Protein AF-A0A849R280-F1 (afdb_monomer)

Sequence (72 aa):
MKCDFCQSEIGLDNGMTVVQTDGSTKRYCSSKCERNMKIRNPRKTQWTGLYKDLKKTRLELEQKTTKKDTKK

Mean predicted aligned error: 5.39 Å

Nearest PDB structures (foldseek):
  4v42-assembly1_BR  TM=9.179E-01  e=1.329E-05  Thermus 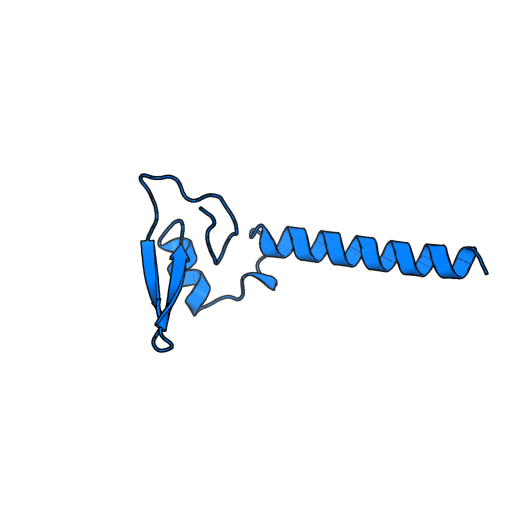thermophilus
  7ls2-assembly1_Q2  TM=9.216E-01  e=2.281E-05  Mus musculus
  5ndv-assembly2_N4  TM=9.526E-01  e=9.417E-05  Saccharomyces cerevisiae S288C
  7oyb-assembly1_W1  TM=9.226E-01  e=8.227E-05  Danio rerio
  8evs-assembly1_AW  TM=9.493E-01  e=3.888E-04  Saccharomyces cerevisiae

Secondary structure (DSSP, 8-state):
-B-TTT-PBPPTTS-EEEE-TTS-EEEESSHHHHHHHHH--GGG-TTSHHHHHHHHHHHHHHHHHHHHHTT-

Foldseek 3Di:
DAAPQQRDDADPPAWDWDQDPVRDIGIHRDPVRVVCVVPHHSCPDCNGPNVVVVVVVVVVVVVVVVVVVVVD

Structure (mmCIF, N/CA/C/O backbone):
data_AF-A0A849R280-F1
#
_entry.id   AF-A0A849R280-F1
#
loop_
_atom_site.group_PDB
_atom_site.id
_atom_site.type_symbol
_atom_site.label_atom_id
_atom_site.label_alt_id
_atom_site.label_comp_id
_atom_site.label_asym_id
_atom_site.label_entity_id
_atom_site.label_seq_id
_atom_site.pdbx_PDB_ins_code
_atom_site.Cartn_x
_atom_site.Cartn_y
_atom_site.Cartn_z
_atom_site.occupancy
_atom_site.B_iso_or_equiv
_atom_site.auth_seq_id
_atom_site.auth_comp_id
_atom_site.auth_asym_id
_atom_site.auth_atom_id
_atom_site.pdbx_PDB_model_num
ATOM 1 N N . MET A 1 1 ? 1.263 9.122 -7.188 1.00 82.88 1 MET A N 1
ATOM 2 C CA . MET A 1 1 ? 0.912 7.809 -7.796 1.00 82.88 1 MET A CA 1
ATOM 3 C C . MET A 1 1 ? 1.017 6.751 -6.697 1.00 82.88 1 MET A C 1
ATOM 5 O O . MET A 1 1 ? 2.009 6.804 -5.991 1.00 82.88 1 MET A O 1
ATOM 9 N N . LYS A 1 2 ? 0.026 5.876 -6.454 1.00 90.88 2 LYS A N 1
ATOM 10 C CA . LYS A 1 2 ? 0.044 4.939 -5.301 1.00 90.88 2 LYS A CA 1
ATOM 11 C C . LYS A 1 2 ? 0.309 3.492 -5.724 1.00 90.88 2 LYS A C 1
ATOM 13 O O . LYS A 1 2 ? -0.122 3.081 -6.795 1.00 90.88 2 LYS A O 1
ATOM 18 N N . CYS A 1 3 ? 1.003 2.740 -4.872 1.00 94.00 3 CYS A N 1
ATOM 19 C CA . CYS A 1 3 ? 1.266 1.313 -5.054 1.00 94.00 3 CYS A CA 1
ATOM 20 C C . CYS A 1 3 ? 0.032 0.470 -4.718 1.00 94.00 3 CYS A C 1
ATOM 22 O O . CYS A 1 3 ? -0.466 0.530 -3.595 1.00 94.00 3 CYS A O 1
ATOM 24 N N . ASP A 1 4 ? -0.392 -0.399 -5.636 1.00 93.75 4 ASP A N 1
ATOM 25 C CA . ASP A 1 4 ? -1.549 -1.285 -5.458 1.00 93.75 4 ASP A CA 1
ATOM 26 C C . ASP A 1 4 ? -1.427 -2.220 -4.242 1.00 93.75 4 ASP A C 1
ATOM 28 O O . ASP A 1 4 ? -2.437 -2.627 -3.668 1.00 93.75 4 ASP A O 1
ATOM 32 N N . PHE A 1 5 ? -0.202 -2.575 -3.832 1.00 94.69 5 PHE A N 1
ATOM 33 C CA . PHE A 1 5 ? 0.025 -3.483 -2.704 1.00 94.69 5 PHE A CA 1
ATOM 34 C C . PHE A 1 5 ? 0.102 -2.750 -1.359 1.00 94.69 5 PHE A C 1
ATOM 36 O O . PHE A 1 5 ? -0.697 -2.991 -0.456 1.00 94.69 5 PHE A O 1
ATOM 43 N N . CYS A 1 6 ? 1.093 -1.871 -1.190 1.00 92.06 6 CYS A N 1
ATOM 44 C CA . CYS A 1 6 ? 1.375 -1.246 0.103 1.00 92.06 6 CYS A CA 1
ATOM 45 C C . CYS A 1 6 ? 0.677 0.098 0.313 1.00 92.06 6 CYS A C 1
ATOM 47 O O . CYS A 1 6 ? 0.711 0.602 1.433 1.00 92.06 6 CYS A O 1
ATOM 49 N N . GLN A 1 7 ? 0.054 0.661 -0.725 1.00 92.56 7 GLN A N 1
ATOM 50 C CA . GLN A 1 7 ? -0.554 1.995 -0.734 1.00 92.56 7 GLN A CA 1
ATOM 51 C C . GLN A 1 7 ? 0.371 3.148 -0.337 1.00 92.56 7 GLN A C 1
ATOM 53 O O . GLN A 1 7 ? -0.093 4.228 0.018 1.00 92.56 7 GLN A O 1
ATOM 58 N N . SER A 1 8 ? 1.685 2.944 -0.453 1.00 90.75 8 SER A N 1
ATOM 59 C CA . SER A 1 8 ? 2.650 4.038 -0.395 1.00 90.75 8 SER A CA 1
ATOM 60 C C . SER A 1 8 ? 2.662 4.810 -1.710 1.00 90.75 8 SER A C 1
ATOM 62 O O . SER A 1 8 ? 2.286 4.284 -2.765 1.00 90.75 8 SER A O 1
ATOM 64 N N . GLU A 1 9 ? 3.140 6.045 -1.653 1.00 90.81 9 GLU A N 1
ATOM 65 C CA . GLU A 1 9 ? 3.443 6.812 -2.853 1.00 90.81 9 GLU A CA 1
ATOM 66 C C . GLU A 1 9 ? 4.610 6.173 -3.615 1.00 90.81 9 GLU A C 1
ATOM 68 O O . GLU A 1 9 ? 5.538 5.612 -3.028 1.00 90.81 9 GLU A O 1
ATOM 73 N N . ILE A 1 10 ? 4.500 6.187 -4.938 1.00 89.31 10 ILE A N 1
ATOM 74 C CA . ILE A 1 10 ? 5.514 5.739 -5.885 1.00 89.31 10 ILE A CA 1
ATOM 75 C C . ILE A 1 10 ? 6.266 6.995 -6.332 1.00 89.31 10 ILE A C 1
ATOM 77 O O . ILE A 1 10 ? 5.635 7.917 -6.859 1.00 89.31 10 ILE A O 1
ATOM 81 N N . GLY A 1 11 ? 7.578 7.035 -6.082 1.00 84.25 11 GLY A N 1
ATOM 82 C CA . GLY A 1 11 ? 8.462 8.087 -6.590 1.00 84.25 11 GLY A CA 1
ATOM 83 C C . GLY A 1 11 ? 8.541 8.051 -8.117 1.00 84.25 11 GLY A C 1
ATOM 84 O O . GLY A 1 11 ? 8.314 7.010 -8.720 1.00 84.25 11 GLY A O 1
ATOM 85 N N . LEU A 1 12 ? 8.831 9.184 -8.754 1.00 79.31 12 LEU A N 1
ATOM 86 C CA . LEU A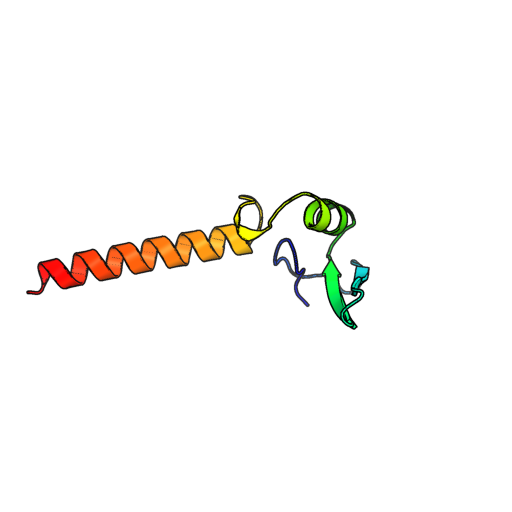 1 12 ? 8.873 9.292 -10.223 1.00 79.31 12 LEU A CA 1
ATOM 87 C C . LEU A 1 12 ? 9.971 8.419 -10.852 1.00 79.31 12 LEU A C 1
ATOM 89 O O . LEU A 1 12 ? 9.836 7.977 -11.987 1.00 79.31 12 LEU A O 1
ATOM 93 N N . ASP A 1 13 ? 11.040 8.183 -10.100 1.00 76.56 13 ASP A N 1
ATOM 94 C CA . ASP A 1 13 ? 12.230 7.424 -10.471 1.00 76.56 13 ASP A CA 1
ATOM 95 C C . ASP A 1 13 ? 12.110 5.919 -10.183 1.00 76.56 13 ASP A C 1
ATOM 97 O O . ASP A 1 13 ? 12.935 5.134 -10.642 1.00 76.56 13 ASP A O 1
ATOM 101 N N . ASN A 1 14 ? 11.089 5.505 -9.427 1.00 79.75 14 ASN A N 1
ATOM 102 C CA . ASN A 1 14 ? 10.963 4.143 -8.926 1.00 79.75 14 ASN A CA 1
ATOM 103 C C . ASN A 1 14 ? 9.621 3.514 -9.274 1.00 79.75 14 ASN A C 1
ATOM 105 O O . ASN A 1 14 ? 8.587 4.165 -9.368 1.00 79.75 14 ASN A O 1
ATOM 109 N N . GLY A 1 15 ? 9.627 2.190 -9.350 1.00 84.81 15 GLY A N 1
ATOM 110 C CA . GLY A 1 15 ? 8.424 1.389 -9.488 1.00 84.81 15 GLY A CA 1
ATOM 111 C C . GLY A 1 15 ? 8.315 0.689 -10.830 1.00 84.81 15 GLY A C 1
ATOM 112 O O . GLY A 1 15 ? 9.121 0.853 -11.738 1.00 84.81 15 GLY A O 1
ATOM 113 N N . MET A 1 16 ? 7.309 -0.167 -10.915 1.00 91.12 16 MET A N 1
ATOM 114 C CA . MET A 1 16 ? 7.028 -0.961 -12.099 1.00 91.12 16 MET A CA 1
ATOM 115 C C . MET A 1 16 ? 5.529 -1.030 -12.322 1.00 91.12 16 MET A C 1
ATOM 117 O O . MET A 1 16 ? 4.734 -0.961 -11.379 1.00 91.12 16 MET A O 1
ATOM 121 N N . THR A 1 17 ? 5.161 -1.227 -13.577 1.00 93.06 17 THR A N 1
ATOM 122 C CA . THR A 1 17 ? 3.778 -1.414 -13.985 1.00 93.06 17 THR A CA 1
ATOM 123 C C . THR A 1 17 ? 3.641 -2.800 -14.595 1.00 93.06 17 THR A C 1
ATOM 125 O O . THR A 1 17 ? 4.362 -3.136 -15.528 1.00 93.06 17 THR A O 1
ATOM 128 N N . VAL A 1 18 ? 2.737 -3.608 -14.047 1.00 93.38 18 VAL A N 1
ATOM 129 C CA . VAL A 1 18 ? 2.425 -4.953 -14.533 1.00 93.38 18 VAL A CA 1
ATOM 130 C C . VAL A 1 18 ? 1.010 -4.933 -15.088 1.00 93.38 18 VAL A C 1
ATOM 132 O O . VAL A 1 18 ? 0.066 -4.579 -14.379 1.00 93.38 18 VAL A O 1
ATOM 135 N N . VAL A 1 19 ? 0.871 -5.312 -16.353 1.00 94.88 19 VAL A N 1
ATOM 136 C CA . VAL A 1 19 ? -0.429 -5.491 -17.002 1.00 94.88 19 VAL A CA 1
ATOM 137 C C . VAL A 1 19 ? -0.863 -6.937 -16.796 1.00 94.88 19 VAL A C 1
ATOM 139 O O . VAL A 1 19 ? -0.101 -7.867 -17.058 1.00 94.88 19 VAL A O 1
ATOM 142 N N . GLN A 1 20 ? -2.059 -7.120 -16.256 1.00 93.44 20 GLN A N 1
ATOM 143 C CA . GLN A 1 20 ? -2.665 -8.423 -16.022 1.00 93.44 20 GLN A CA 1
ATOM 144 C C . GLN A 1 20 ? -3.367 -8.930 -17.290 1.00 93.44 20 GLN A C 1
ATOM 146 O O . GLN A 1 20 ? -3.600 -8.183 -18.239 1.00 93.44 20 GLN A O 1
ATOM 151 N N . THR A 1 21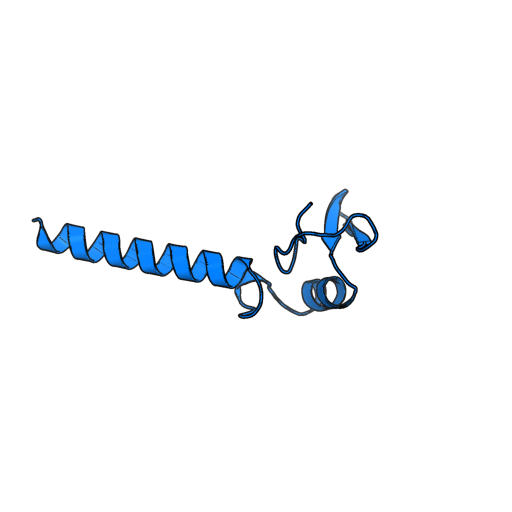 ? -3.707 -10.219 -17.316 1.00 95.00 21 THR A N 1
ATOM 152 C CA . THR A 1 21 ? -4.354 -10.868 -18.470 1.00 95.00 21 THR A CA 1
ATOM 153 C C . THR A 1 21 ? -5.754 -10.331 -18.765 1.00 95.00 21 THR A C 1
ATOM 155 O O . THR A 1 21 ? -6.204 -10.407 -19.900 1.00 95.00 21 THR A O 1
ATOM 158 N N . ASP A 1 22 ? -6.431 -9.769 -17.763 1.00 95.62 22 ASP A N 1
ATOM 159 C CA . ASP A 1 22 ? -7.715 -9.072 -17.895 1.00 95.62 22 ASP A CA 1
ATOM 160 C C . ASP A 1 22 ? -7.567 -7.640 -18.452 1.00 95.62 22 ASP A C 1
ATOM 162 O O . ASP A 1 22 ? -8.551 -6.918 -18.583 1.00 95.62 22 ASP A O 1
ATOM 166 N N . GLY A 1 23 ? -6.338 -7.209 -18.758 1.00 94.12 23 GLY A N 1
ATOM 167 C CA . GLY A 1 23 ? -6.016 -5.848 -19.180 1.00 94.12 23 GLY A CA 1
ATOM 168 C C . GLY A 1 23 ? -5.917 -4.854 -18.022 1.00 94.12 23 GLY A C 1
ATOM 169 O O . GLY A 1 23 ? -5.601 -3.682 -18.244 1.00 94.12 23 GLY A O 1
ATOM 170 N N . SER A 1 24 ? -6.142 -5.284 -16.774 1.00 94.38 24 SER A N 1
ATOM 171 C CA . SER A 1 24 ? -6.007 -4.390 -15.630 1.00 94.38 24 SER A CA 1
ATOM 172 C C . SER A 1 24 ? -4.535 -4.084 -15.360 1.00 94.38 24 SER A C 1
ATOM 174 O O . SER A 1 24 ? -3.643 -4.925 -15.471 1.00 94.38 24 SER A O 1
ATOM 176 N N . THR A 1 25 ? -4.252 -2.829 -15.027 1.00 94.12 25 THR A N 1
ATOM 177 C CA . THR A 1 25 ? -2.883 -2.366 -14.804 1.00 94.12 25 THR A CA 1
ATOM 178 C C . THR A 1 25 ? -2.624 -2.205 -13.314 1.00 94.12 25 THR A C 1
ATOM 180 O O . THR A 1 25 ? -3.317 -1.445 -12.638 1.00 94.12 25 THR A O 1
ATOM 183 N N . LYS A 1 26 ? -1.603 -2.895 -12.801 1.00 93.94 26 LYS A N 1
ATOM 184 C CA . LYS A 1 26 ? -1.146 -2.801 -11.413 1.00 93.94 26 LYS A CA 1
ATOM 185 C C . LYS A 1 26 ? 0.192 -2.089 -11.335 1.00 93.94 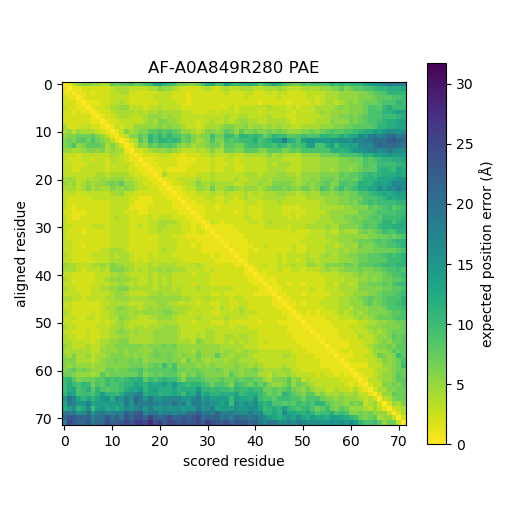26 LYS A C 1
ATOM 187 O O . LYS A 1 26 ? 1.119 -2.416 -12.070 1.00 93.94 26 LYS A O 1
ATOM 192 N N . ARG A 1 27 ? 0.306 -1.126 -10.424 1.00 93.94 27 ARG A N 1
ATOM 193 C CA . ARG A 1 27 ? 1.530 -0.355 -10.196 1.00 93.94 27 ARG A CA 1
ATOM 194 C C . ARG A 1 27 ? 2.129 -0.724 -8.850 1.00 93.94 27 ARG A C 1
ATOM 196 O O . ARG A 1 27 ? 1.448 -0.716 -7.824 1.00 93.94 27 ARG A O 1
ATOM 203 N N . TYR A 1 28 ? 3.423 -1.014 -8.839 1.00 94.81 28 TYR A N 1
ATOM 204 C CA . TYR A 1 28 ? 4.155 -1.389 -7.635 1.00 94.81 28 TYR A CA 1
ATOM 205 C C . TYR A 1 28 ? 5.330 -0.450 -7.403 1.00 94.81 28 TYR A C 1
ATOM 207 O O . TYR A 1 28 ? 6.015 -0.068 -8.342 1.00 94.81 28 TYR A O 1
ATOM 215 N N . CYS A 1 29 ? 5.609 -0.127 -6.141 1.00 92.94 29 CYS A N 1
ATOM 216 C CA . CYS A 1 29 ? 6.769 0.691 -5.776 1.00 92.94 29 CYS A CA 1
ATOM 217 C C . CYS A 1 29 ? 8.104 -0.076 -5.824 1.00 92.94 29 CYS A C 1
ATOM 219 O O . CYS A 1 29 ? 9.155 0.544 -5.874 1.00 92.94 29 CYS A O 1
ATOM 221 N N . SER A 1 30 ? 8.086 -1.414 -5.758 1.00 92.06 30 SER A N 1
ATOM 222 C CA . SER A 1 30 ? 9.292 -2.261 -5.732 1.00 92.06 30 SER A CA 1
ATOM 223 C C . SER A 1 30 ? 8.969 -3.729 -6.019 1.00 92.06 30 SER A C 1
ATOM 225 O O . SER A 1 30 ? 7.828 -4.169 -5.834 1.00 92.06 30 SER A O 1
ATOM 227 N N . SER A 1 31 ? 9.982 -4.530 -6.373 1.00 92.06 31 SER A N 1
ATOM 228 C CA . SER A 1 31 ? 9.845 -5.982 -6.623 1.00 92.06 31 SER A CA 1
ATOM 229 C C . SER A 1 31 ? 9.429 -6.777 -5.384 1.00 92.06 31 SER A C 1
ATOM 231 O O . SER A 1 31 ? 9.008 -7.928 -5.472 1.00 92.06 31 SER A O 1
ATOM 233 N N . LYS A 1 32 ? 9.521 -6.172 -4.194 1.00 92.81 32 LYS A N 1
ATOM 234 C CA . LYS A 1 32 ? 8.933 -6.719 -2.967 1.00 92.81 32 LYS A CA 1
ATOM 235 C C . LYS A 1 32 ? 7.406 -6.754 -3.056 1.00 92.81 32 LYS A C 1
ATOM 237 O O . LYS A 1 32 ? 6.798 -7.753 -2.683 1.00 92.81 32 LYS A O 1
ATOM 242 N N . CYS A 1 33 ? 6.791 -5.673 -3.533 1.00 94.31 33 CYS A N 1
ATOM 243 C CA . CYS A 1 33 ? 5.337 -5.560 -3.638 1.00 94.31 33 CYS A CA 1
ATOM 244 C C . CYS A 1 33 ? 4.769 -6.444 -4.750 1.00 94.31 33 CYS A C 1
ATOM 246 O O . CYS A 1 33 ? 3.722 -7.050 -4.557 1.00 94.31 33 CYS A O 1
ATOM 248 N N . GLU A 1 34 ? 5.484 -6.565 -5.866 1.00 93.88 34 GLU A N 1
ATOM 249 C CA . GLU A 1 34 ? 5.102 -7.434 -6.982 1.00 93.88 34 GLU A CA 1
ATOM 250 C C . GLU A 1 34 ? 5.106 -8.918 -6.569 1.00 93.88 34 GLU A C 1
ATOM 252 O O . GLU A 1 34 ? 4.077 -9.589 -6.670 1.00 93.88 34 GLU A O 1
ATOM 257 N N . ARG A 1 35 ? 6.197 -9.409 -5.961 1.00 94.38 35 ARG A N 1
ATOM 258 C CA . ARG A 1 35 ? 6.248 -10.775 -5.400 1.00 94.38 35 ARG A CA 1
ATOM 259 C C . ARG A 1 35 ? 5.191 -11.012 -4.325 1.00 94.38 35 ARG A C 1
ATOM 261 O O . ARG A 1 35 ? 4.530 -12.049 -4.322 1.00 94.38 35 ARG A O 1
ATOM 268 N N . ASN A 1 36 ? 4.994 -10.052 -3.424 1.00 94.50 36 ASN A N 1
ATOM 269 C CA . ASN A 1 36 ? 3.986 -10.202 -2.384 1.00 94.50 36 ASN A CA 1
ATOM 270 C C . ASN A 1 36 ? 2.557 -10.168 -2.923 1.00 94.50 36 ASN A C 1
ATOM 272 O O . ASN A 1 36 ? 1.720 -10.808 -2.307 1.00 94.50 36 ASN A O 1
ATOM 276 N N . MET A 1 37 ? 2.258 -9.492 -4.034 1.00 94.06 37 MET A N 1
ATOM 277 C CA . MET A 1 37 ? 0.916 -9.540 -4.625 1.00 94.06 37 MET A CA 1
ATOM 278 C C . MET A 1 37 ? 0.565 -10.948 -5.135 1.00 94.06 37 MET A C 1
ATOM 280 O O . MET A 1 37 ? -0.597 -11.336 -5.103 1.00 94.06 37 MET A O 1
ATOM 284 N N . LYS A 1 38 ? 1.568 -11.731 -5.554 1.00 92.06 38 LYS A N 1
ATOM 285 C CA . LYS A 1 38 ? 1.388 -13.123 -5.997 1.00 92.06 38 LYS A CA 1
ATOM 286 C C . LYS A 1 38 ? 1.162 -14.099 -4.834 1.00 92.06 38 LYS A C 1
ATOM 288 O O . LYS A 1 38 ? 0.489 -15.105 -5.008 1.00 92.06 38 LYS A O 1
ATOM 293 N N . ILE A 1 39 ? 1.729 -13.815 -3.656 1.00 94.31 39 ILE A N 1
ATOM 294 C CA . ILE A 1 39 ? 1.774 -14.764 -2.523 1.00 94.31 39 ILE A CA 1
ATOM 295 C C . ILE A 1 39 ? 0.847 -14.346 -1.370 1.00 94.31 39 ILE A C 1
ATOM 297 O O . ILE A 1 39 ? 0.349 -15.179 -0.617 1.00 94.31 39 ILE A O 1
ATOM 301 N N . ARG A 1 40 ? 0.640 -13.043 -1.173 1.00 93.62 40 ARG A N 1
ATOM 302 C CA . ARG A 1 40 ? -0.038 -12.465 -0.008 1.00 93.62 40 ARG A CA 1
ATOM 303 C C . ARG A 1 40 ? -1.166 -11.538 -0.428 1.00 93.62 40 ARG A C 1
ATOM 305 O O . ARG A 1 40 ? -1.111 -10.851 -1.439 1.00 93.62 40 ARG A O 1
ATOM 312 N N . ASN A 1 41 ? -2.162 -11.429 0.446 1.00 93.00 41 ASN A N 1
ATOM 313 C CA . ASN A 1 41 ? -3.218 -10.437 0.306 1.00 93.00 41 ASN A CA 1
ATOM 314 C C . ASN A 1 41 ? -2.838 -9.143 1.062 1.00 93.00 41 ASN A C 1
ATOM 316 O O . ASN A 1 41 ? -2.570 -9.214 2.272 1.00 93.00 41 ASN A O 1
ATOM 320 N N . PRO A 1 42 ? -2.849 -7.958 0.418 1.00 94.12 42 PRO A N 1
ATOM 321 C CA . PRO A 1 42 ? -2.530 -6.692 1.083 1.00 94.12 42 PRO A CA 1
ATOM 322 C C . PRO A 1 42 ? -3.486 -6.387 2.246 1.00 94.12 42 PRO A C 1
ATOM 324 O O . PRO A 1 42 ? -3.039 -5.937 3.296 1.00 94.12 42 PRO A O 1
ATOM 327 N N . ARG A 1 43 ? -4.771 -6.767 2.147 1.00 92.81 43 ARG A N 1
ATOM 328 C CA . ARG A 1 43 ? -5.780 -6.558 3.208 1.00 92.81 43 ARG A CA 1
ATOM 329 C C . ARG A 1 43 ? -5.462 -7.273 4.517 1.00 92.81 43 ARG A C 1
ATOM 331 O O . ARG A 1 43 ? -5.981 -6.879 5.551 1.00 92.81 43 ARG A O 1
ATOM 338 N N . LYS A 1 44 ? -4.651 -8.334 4.474 1.00 93.50 44 LYS A N 1
ATOM 339 C CA . LYS A 1 44 ? -4.239 -9.120 5.650 1.00 93.50 44 LYS A CA 1
ATOM 340 C C . LYS A 1 44 ? -2.797 -8.826 6.072 1.00 93.50 44 LYS A C 1
ATOM 342 O O . LYS A 1 44 ? -2.329 -9.340 7.082 1.00 93.50 44 LYS A O 1
ATOM 347 N N . THR A 1 45 ? -2.073 -8.018 5.300 1.00 95.00 45 THR A N 1
ATOM 348 C CA . THR A 1 45 ? -0.651 -7.763 5.522 1.00 95.00 45 THR A CA 1
ATOM 349 C C . THR A 1 45 ? -0.468 -6.504 6.363 1.00 95.00 45 THR A C 1
ATOM 351 O O . THR A 1 45 ? -0.629 -5.392 5.865 1.00 95.00 45 THR A O 1
ATOM 354 N N . GLN A 1 46 ? -0.074 -6.685 7.627 1.00 92.19 46 GLN A N 1
ATOM 355 C CA . GLN A 1 46 ? -0.100 -5.643 8.665 1.00 92.19 46 GLN A CA 1
ATOM 356 C C . GLN A 1 46 ? 0.689 -4.365 8.346 1.00 92.19 46 GLN A C 1
ATOM 358 O O . GLN A 1 46 ? 0.318 -3.277 8.782 1.00 92.19 46 GLN A O 1
ATOM 363 N N . TRP A 1 47 ? 1.782 -4.485 7.590 1.00 91.75 47 TRP A N 1
ATOM 364 C CA . TRP A 1 47 ? 2.644 -3.348 7.265 1.00 91.75 47 TRP A CA 1
ATOM 365 C C . TRP A 1 47 ? 2.123 -2.495 6.101 1.00 91.75 47 TRP A C 1
ATOM 367 O O . TRP A 1 47 ? 2.640 -1.402 5.881 1.00 91.75 47 TRP A O 1
ATOM 377 N N . THR A 1 48 ? 1.116 -2.964 5.358 1.00 94.62 48 THR A N 1
ATOM 378 C CA . THR A 1 48 ? 0.539 -2.195 4.246 1.00 94.62 48 THR 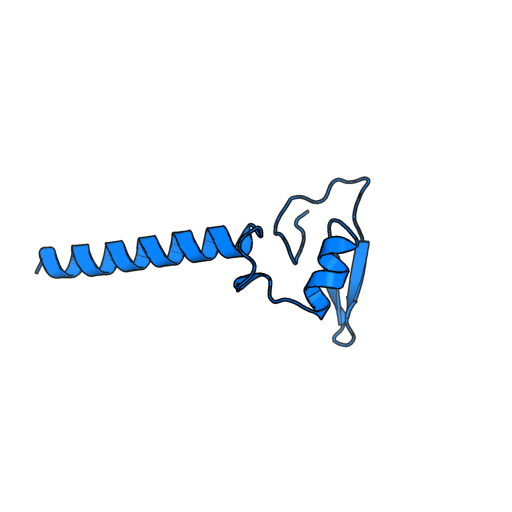A CA 1
ATOM 379 C C . THR A 1 48 ? -0.332 -1.053 4.766 1.00 94.62 48 THR A C 1
ATOM 381 O O . THR A 1 48 ? -1.001 -1.192 5.792 1.00 94.62 48 THR A O 1
ATOM 384 N N . GLY A 1 49 ? -0.360 0.074 4.047 1.00 93.00 49 GLY A N 1
ATOM 385 C CA . GLY A 1 49 ? -1.273 1.180 4.353 1.00 93.00 49 GLY A CA 1
ATOM 386 C C . GLY A 1 49 ? -2.731 0.725 4.319 1.00 93.00 49 GLY A C 1
ATOM 387 O O . GLY A 1 49 ? -3.493 1.011 5.233 1.00 93.00 49 GLY A O 1
ATOM 388 N N . LEU A 1 50 ? -3.067 -0.137 3.356 1.00 93.25 50 LEU A N 1
ATOM 389 C CA . LEU A 1 50 ? -4.412 -0.675 3.191 1.00 93.25 50 LEU A CA 1
ATOM 390 C C . LEU A 1 50 ? -4.907 -1.442 4.431 1.00 93.25 50 LEU A C 1
ATOM 392 O O . LEU A 1 50 ? -6.053 -1.270 4.842 1.00 93.25 50 LEU A O 1
ATOM 396 N N . TYR A 1 51 ? -4.057 -2.262 5.059 1.00 94.62 51 TYR A N 1
ATOM 397 C CA . TYR A 1 51 ? -4.412 -2.933 6.314 1.00 94.62 51 TYR A CA 1
ATOM 398 C C . TYR A 1 51 ? -4.692 -1.931 7.440 1.00 94.62 51 TYR A C 1
ATOM 400 O O . TYR A 1 51 ? -5.664 -2.084 8.182 1.00 94.62 51 TYR A O 1
ATOM 408 N N . LYS A 1 52 ? -3.843 -0.905 7.573 1.00 94.06 52 LYS A N 1
ATOM 409 C CA . LYS A 1 52 ? -3.984 0.124 8.612 1.00 94.06 52 LYS A CA 1
ATOM 410 C C . LYS A 1 52 ? -5.283 0.910 8.435 1.00 94.06 52 LYS A C 1
ATOM 412 O O . LYS A 1 52 ? -6.004 1.103 9.413 1.00 94.06 52 LYS A O 1
ATOM 417 N N . ASP A 1 53 ? -5.608 1.274 7.199 1.00 92.81 53 ASP A N 1
ATOM 418 C CA . ASP A 1 53 ? -6.830 2.001 6.859 1.00 92.81 53 ASP A CA 1
ATOM 419 C C . ASP A 1 53 ? -8.076 1.166 7.168 1.00 92.81 53 ASP A C 1
ATOM 421 O O . ASP A 1 53 ? -8.971 1.630 7.872 1.00 92.81 53 ASP A O 1
ATOM 425 N N . LEU A 1 54 ? -8.103 -0.107 6.750 1.00 93.19 54 LEU A N 1
ATOM 426 C CA . LEU A 1 54 ? -9.209 -1.019 7.065 1.00 93.19 54 LEU A CA 1
ATOM 427 C C . LEU A 1 54 ? -9.396 -1.205 8.572 1.00 93.19 54 LEU A C 1
ATOM 429 O O . LEU A 1 54 ? -10.528 -1.201 9.058 1.00 93.19 54 LEU A O 1
ATOM 433 N N . LYS A 1 55 ? -8.296 -1.356 9.321 1.00 93.56 55 LYS A N 1
ATOM 434 C CA . LYS A 1 55 ? -8.348 -1.471 10.781 1.00 93.56 55 LYS A CA 1
ATOM 435 C C . LYS A 1 55 ? -8.957 -0.214 11.401 1.00 93.56 55 LYS A C 1
ATOM 437 O O . LYS A 1 55 ? -9.810 -0.333 12.276 1.00 93.56 55 LYS A O 1
ATOM 442 N N . LYS A 1 56 ? -8.563 0.974 10.932 1.00 93.81 56 LYS A N 1
ATOM 443 C CA . LYS A 1 56 ? -9.122 2.249 11.398 1.00 93.81 56 LYS A CA 1
ATOM 444 C C . LYS A 1 56 ? -10.621 2.341 11.108 1.00 93.81 56 LYS A C 1
ATOM 446 O O . LYS A 1 56 ? -11.390 2.629 12.020 1.00 93.81 56 LYS A O 1
ATOM 451 N N . THR A 1 57 ? -11.041 2.043 9.878 1.00 94.75 57 THR A N 1
ATOM 452 C CA . THR A 1 57 ? -12.461 2.060 9.492 1.00 94.75 57 THR A CA 1
ATOM 453 C C . THR A 1 57 ? -13.286 1.106 10.349 1.00 94.75 57 THR A C 1
ATOM 455 O O . THR A 1 57 ? -14.354 1.481 10.823 1.00 94.75 57 THR A O 1
ATOM 458 N N . ARG A 1 58 ? -12.787 -0.111 10.594 1.00 93.44 58 ARG A N 1
ATOM 459 C CA . ARG A 1 58 ? -13.464 -1.094 11.446 1.00 93.44 58 ARG A CA 1
ATOM 460 C C . ARG A 1 58 ? -13.683 -0.569 12.867 1.00 93.44 58 ARG A C 1
ATOM 462 O O . ARG A 1 58 ? -14.810 -0.611 13.346 1.00 93.44 58 ARG A O 1
ATOM 469 N N . LEU A 1 59 ? -12.631 -0.042 13.494 1.00 92.81 59 LEU A N 1
ATOM 470 C CA . LEU A 1 59 ? -12.704 0.506 14.853 1.00 92.81 59 LEU A CA 1
ATOM 471 C C . LEU A 1 59 ? -13.705 1.666 14.943 1.00 92.81 59 LEU A C 1
ATOM 473 O O . LEU A 1 59 ? -14.450 1.776 15.912 1.00 92.81 59 LEU A 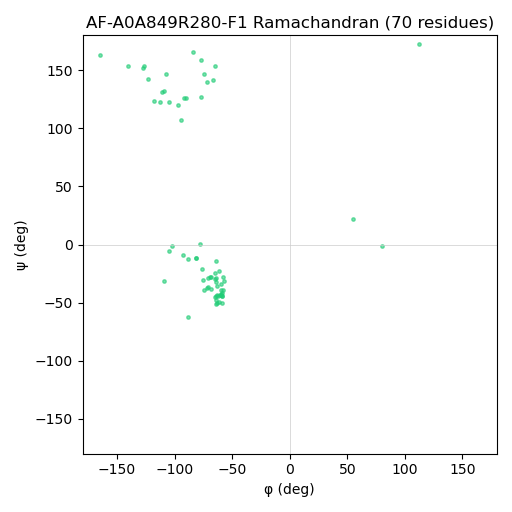O 1
ATOM 477 N N . GLU A 1 60 ? -13.762 2.521 13.921 1.00 93.38 60 GLU A N 1
ATOM 478 C CA . GLU A 1 60 ? -14.710 3.636 13.880 1.00 93.38 60 GLU A CA 1
ATOM 479 C C . GLU A 1 60 ? -16.167 3.162 13.739 1.00 93.38 60 GLU A C 1
ATOM 481 O O . GLU A 1 60 ? -17.068 3.726 14.360 1.00 93.38 60 GLU A O 1
ATOM 486 N N . LEU A 1 61 ? -16.417 2.110 12.952 1.00 92.38 61 LEU A N 1
ATOM 487 C CA . LEU A 1 61 ? -17.745 1.498 12.842 1.00 92.38 61 LEU A CA 1
ATOM 488 C C . LEU A 1 61 ? -18.188 0.883 14.174 1.00 92.38 61 LEU A C 1
ATOM 490 O O . LEU A 1 61 ? -19.313 1.123 14.607 1.00 92.38 61 LEU A O 1
ATOM 494 N N . GLU A 1 62 ? -17.291 0.168 14.853 1.00 91.56 62 GLU A N 1
ATOM 495 C CA . GLU A 1 62 ? -17.543 -0.408 16.179 1.00 91.56 62 GLU A CA 1
ATOM 496 C C . GLU A 1 62 ? -17.909 0.701 17.191 1.00 91.56 62 GLU A C 1
ATOM 498 O O . GLU A 1 62 ? -18.923 0.605 17.883 1.00 91.56 62 GLU A O 1
ATOM 503 N N . GLN A 1 63 ? -17.196 1.831 17.192 1.00 89.81 63 GLN A N 1
ATOM 5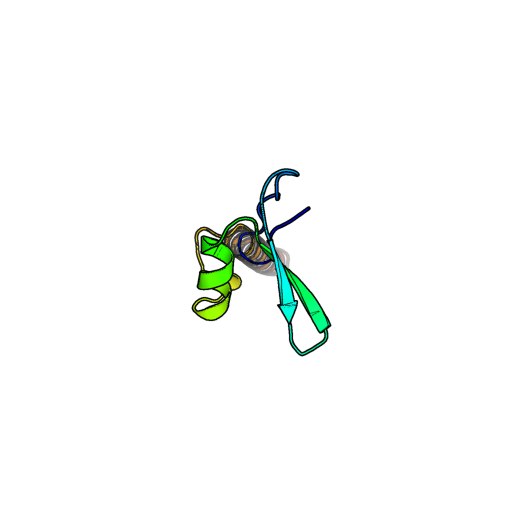04 C CA . GLN A 1 63 ? -17.527 2.992 18.036 1.00 89.81 63 GLN A CA 1
ATOM 505 C C . GLN A 1 63 ? -18.876 3.646 17.699 1.00 89.81 63 GLN A C 1
ATOM 507 O O . GLN A 1 63 ? -19.530 4.209 18.577 1.00 89.81 63 GLN A O 1
ATOM 512 N N . LYS A 1 64 ? -19.298 3.627 16.429 1.00 87.06 64 LYS A N 1
ATOM 513 C CA . LYS A 1 64 ? -20.605 4.168 16.023 1.00 87.06 64 LYS A CA 1
ATOM 514 C C . LYS A 1 64 ? -21.750 3.285 16.510 1.00 87.06 64 LYS A C 1
ATOM 516 O O . LYS A 1 64 ? -22.780 3.826 16.904 1.00 87.06 64 LYS A O 1
ATOM 521 N N . THR A 1 65 ? -21.571 1.963 16.512 1.00 85.31 65 THR A N 1
ATOM 522 C CA . THR A 1 65 ? -22.586 1.032 17.032 1.00 85.31 65 THR A CA 1
ATOM 523 C C . THR A 1 65 ? -22.827 1.243 18.526 1.00 85.31 65 THR A C 1
ATOM 525 O O . THR A 1 65 ? -23.951 1.540 18.918 1.00 85.31 65 THR A O 1
ATOM 528 N N . THR A 1 66 ? -21.768 1.286 19.338 1.00 78.19 66 THR A N 1
ATOM 529 C CA . THR A 1 66 ? -21.890 1.454 20.797 1.00 78.19 66 THR A CA 1
ATOM 530 C C . THR A 1 66 ? -22.506 2.795 2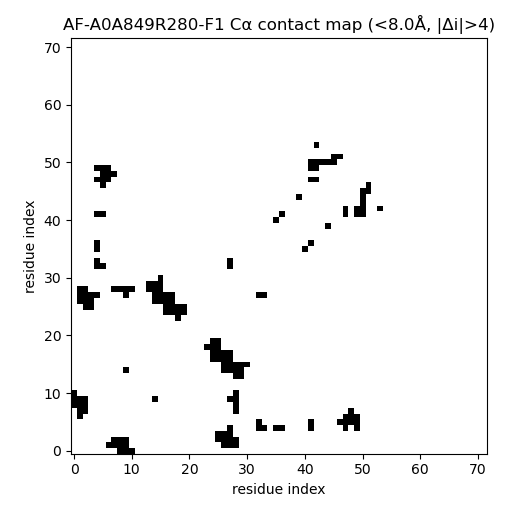1.211 1.00 78.19 66 THR A C 1
ATOM 532 O O . THR A 1 66 ? -23.287 2.857 22.161 1.00 78.19 66 THR A O 1
ATOM 535 N N . LYS A 1 67 ? -22.208 3.880 20.481 1.00 75.75 67 LYS A N 1
ATOM 536 C CA . LYS A 1 67 ? -22.813 5.208 20.706 1.00 75.75 67 LYS A CA 1
ATOM 537 C C . LYS A 1 67 ? -24.297 5.270 20.340 1.00 75.75 67 LYS A C 1
ATOM 539 O O . LYS A 1 67 ? -25.021 6.107 20.871 1.00 75.75 67 LYS A O 1
ATOM 544 N N . LYS A 1 68 ? -24.748 4.436 19.400 1.00 72.62 68 LYS A N 1
ATOM 545 C CA . LYS A 1 68 ? -26.156 4.376 18.997 1.00 72.62 68 LYS A CA 1
ATOM 546 C C . LYS A 1 68 ? -26.995 3.662 20.056 1.00 72.62 68 LYS A C 1
ATOM 548 O O . LYS A 1 68 ? -28.089 4.129 20.355 1.00 72.62 68 LYS A O 1
ATOM 553 N N . ASP A 1 69 ? -26.453 2.605 20.653 1.00 70.75 69 ASP A N 1
ATOM 554 C CA . ASP A 1 69 ? -27.130 1.827 21.696 1.00 70.75 69 ASP A CA 1
ATOM 555 C C . ASP A 1 69 ? -27.243 2.586 23.028 1.00 70.75 69 ASP A C 1
ATOM 557 O O . ASP A 1 69 ? -28.209 2.407 23.754 1.00 70.75 69 ASP A O 1
ATOM 561 N N . THR A 1 70 ? -26.305 3.490 23.327 1.00 63.28 70 THR A N 1
ATOM 562 C CA . THR A 1 70 ? -26.336 4.344 24.536 1.00 63.28 70 THR A CA 1
ATOM 563 C C . THR A 1 70 ? -27.236 5.579 24.422 1.00 63.28 70 THR A C 1
ATOM 565 O O . THR A 1 70 ? -27.473 6.243 25.426 1.00 63.28 70 THR A O 1
ATOM 568 N N . LYS A 1 71 ? -27.717 5.923 23.219 1.00 63.72 71 LYS A N 1
ATOM 569 C CA . LYS A 1 71 ? -28.585 7.093 22.973 1.00 63.72 71 LYS A CA 1
ATOM 570 C C . LYS A 1 71 ? -30.070 6.720 22.795 1.00 63.72 71 LYS A C 1
ATOM 572 O O . LYS A 1 71 ? -30.888 7.610 22.573 1.00 63.72 71 LYS A O 1
ATOM 577 N N . LYS A 1 72 ? -30.409 5.431 22.846 1.00 54.38 72 LYS A N 1
ATOM 578 C CA . LYS A 1 72 ? -31.790 4.930 22.873 1.00 54.38 72 LYS A C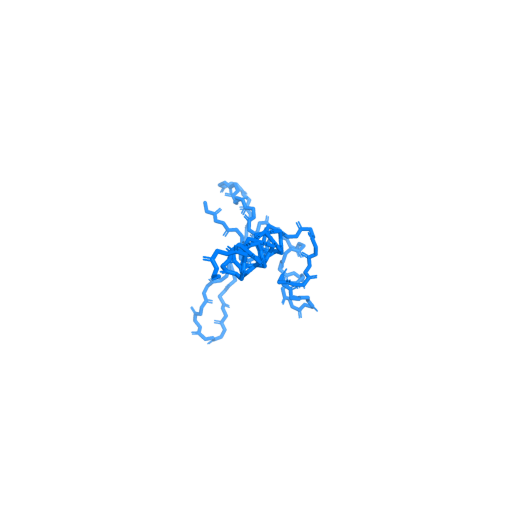A 1
ATOM 579 C C . LYS A 1 72 ? -32.233 4.736 24.318 1.00 54.38 72 LYS A C 1
ATOM 581 O O . LYS A 1 72 ? -33.423 5.004 24.576 1.00 54.38 72 LYS A O 1
#

Radius of gyration: 16.69 Å; Cα contacts (8 Å, |Δi|>4): 85; chains: 1; bounding box: 44×24×44 Å

pLDDT: mean 89.63, std 8.27, range [54.38, 95.62]

Solvent-accessible surface area (backbone atoms only — not comparable to full-atom values): 4165 Å² total; per-residue (Å²): 100,64,14,74,44,43,57,43,76,35,55,97,92,48,53,50,76,49,73,44,96,87,68,50,76,45,39,25,52,42,74,68,40,54,56,38,60,79,77,45,59,40,76,77,33,77,89,18,45,51,20,50,51,52,52,50,54,50,53,52,51,54,54,51,52,59,57,53,66,76,72,110